Protein AF-A0A9E5I3H7-F1 (afdb_monomer_lite)

Structure (mmCIF, N/CA/C/O backbone):
data_AF-A0A9E5I3H7-F1
#
_entry.id   AF-A0A9E5I3H7-F1
#
loop_
_atom_site.group_PDB
_atom_site.id
_atom_site.type_symbol
_atom_site.label_atom_id
_atom_site.label_alt_id
_atom_site.label_comp_id
_atom_site.label_asym_id
_atom_site.label_entity_id
_atom_site.label_seq_id
_atom_site.pdbx_PDB_ins_code
_atom_site.Cartn_x
_atom_site.Cartn_y
_atom_site.Cartn_z
_atom_site.occupancy
_atom_site.B_iso_or_equiv
_atom_site.auth_seq_id
_atom_site.auth_comp_id
_atom_site.auth_asym_id
_atom_site.auth_atom_id
_atom_site.pdbx_PDB_model_num
ATOM 1 N N . GLU A 1 1 ? 10.758 6.948 -2.438 1.00 66.19 1 GLU A N 1
ATOM 2 C CA . GLU A 1 1 ? 12.221 7.074 -2.228 1.00 66.19 1 GLU A CA 1
ATOM 3 C C . GLU A 1 1 ? 12.588 8.215 -1.296 1.00 66.19 1 GLU A C 1
ATOM 5 O O . GLU A 1 1 ? 13.115 7.932 -0.233 1.00 66.19 1 GLU A O 1
ATOM 10 N N . LEU A 1 2 ? 12.212 9.466 -1.592 1.00 75.56 2 LEU A N 1
ATOM 11 C CA . LEU A 1 2 ? 12.472 10.619 -0.705 1.00 75.56 2 LEU A CA 1
ATOM 12 C C . LEU A 1 2 ? 12.018 10.403 0.752 1.00 75.56 2 LEU A C 1
ATOM 14 O O . LEU A 1 2 ? 12.778 10.653 1.680 1.00 75.56 2 LEU A O 1
ATOM 18 N N . GLN A 1 3 ? 10.821 9.849 0.969 1.00 82.44 3 GLN A N 1
ATOM 19 C CA . GLN A 1 3 ? 10.350 9.508 2.321 1.00 82.44 3 GLN A CA 1
ATOM 20 C C . GLN A 1 3 ? 11.071 8.291 2.931 1.00 82.44 3 GLN A C 1
ATOM 22 O O . GLN A 1 3 ? 11.229 8.200 4.151 1.00 82.44 3 GLN A O 1
ATOM 27 N N . ALA A 1 4 ? 11.533 7.365 2.090 1.00 88.69 4 ALA A N 1
ATOM 28 C CA . ALA A 1 4 ? 12.228 6.145 2.492 1.00 88.69 4 ALA A CA 1
ATOM 29 C C . ALA A 1 4 ? 13.740 6.360 2.722 1.00 88.69 4 ALA A C 1
ATOM 31 O O . ALA A 1 4 ? 14.371 5.531 3.365 1.00 88.69 4 ALA A O 1
ATOM 32 N N . GLY A 1 5 ? 14.302 7.485 2.265 1.00 90.50 5 GLY A N 1
ATOM 33 C CA . GLY A 1 5 ? 15.722 7.824 2.395 1.00 90.50 5 GLY A CA 1
ATOM 34 C C . GLY A 1 5 ? 16.645 7.127 1.391 1.00 90.50 5 GLY A C 1
ATOM 35 O O . GLY A 1 5 ? 17.856 7.236 1.528 1.00 90.50 5 GLY A O 1
ATOM 36 N N . GLY A 1 6 ? 16.098 6.429 0.392 1.00 92.69 6 GLY A N 1
ATOM 37 C CA . GLY A 1 6 ? 16.879 5.667 -0.581 1.00 92.69 6 GLY A CA 1
ATOM 38 C C . GLY A 1 6 ? 16.018 4.993 -1.648 1.00 92.69 6 GLY A C 1
ATOM 39 O O . GLY A 1 6 ? 14.787 5.147 -1.658 1.00 92.69 6 GLY A O 1
ATOM 40 N N . ALA A 1 7 ? 16.684 4.256 -2.540 1.00 93.19 7 ALA A N 1
ATOM 41 C CA . ALA A 1 7 ? 16.055 3.530 -3.638 1.00 93.19 7 ALA A CA 1
ATOM 42 C C . ALA A 1 7 ? 15.197 2.370 -3.115 1.00 93.19 7 ALA A C 1
ATOM 44 O O . ALA A 1 7 ? 15.665 1.569 -2.306 1.00 93.19 7 ALA A O 1
ATOM 45 N N . VAL A 1 8 ? 13.948 2.266 -3.572 1.00 94.06 8 VAL A N 1
ATOM 46 C CA . VAL A 1 8 ? 13.019 1.201 -3.126 1.00 94.06 8 VAL A CA 1
ATOM 47 C C . VAL A 1 8 ? 12.686 0.198 -4.224 1.00 94.06 8 VAL A C 1
ATOM 49 O O . VAL A 1 8 ? 12.181 -0.883 -3.926 1.00 94.06 8 VAL A O 1
ATOM 52 N N . PHE A 1 9 ? 12.954 0.546 -5.482 1.00 93.00 9 PHE A N 1
ATOM 53 C CA . PHE A 1 9 ? 12.720 -0.331 -6.621 1.00 93.00 9 PHE A CA 1
ATOM 54 C C . PHE A 1 9 ? 13.936 -1.220 -6.885 1.00 93.00 9 PHE A C 1
ATOM 56 O O . PHE A 1 9 ? 15.071 -0.746 -6.902 1.00 93.00 9 PHE A O 1
ATOM 63 N N . ASP A 1 10 ? 13.679 -2.505 -7.127 1.00 95.06 10 ASP A N 1
ATOM 64 C CA . ASP A 1 10 ? 14.695 -3.479 -7.518 1.00 95.06 10 ASP A CA 1
ATOM 65 C C . ASP A 1 10 ? 14.247 -4.206 -8.784 1.00 95.06 10 ASP A C 1
ATOM 67 O O . ASP A 1 10 ? 13.167 -4.801 -8.820 1.00 95.06 10 ASP A O 1
ATOM 71 N N . ASN A 1 11 ? 15.070 -4.151 -9.828 1.00 95.31 11 ASN A N 1
ATOM 72 C CA . ASN A 1 11 ? 14.865 -4.928 -11.046 1.00 95.31 11 ASN A CA 1
ATOM 73 C C . ASN A 1 11 ? 16.061 -5.824 -11.389 1.00 95.31 11 ASN A C 1
ATOM 75 O O . ASN A 1 11 ? 16.129 -6.342 -12.504 1.00 95.31 11 ASN A O 1
ATOM 79 N N . THR A 1 12 ? 16.986 -6.039 -10.449 1.00 95.19 12 THR A N 1
ATOM 80 C CA . THR A 1 12 ? 18.221 -6.802 -10.689 1.00 95.19 12 THR A CA 1
ATOM 81 C C . THR A 1 12 ? 17.950 -8.241 -11.128 1.00 95.19 12 THR A C 1
ATOM 83 O O . THR A 1 12 ? 18.667 -8.760 -11.977 1.00 95.19 12 THR A O 1
ATOM 86 N N . ALA A 1 13 ? 16.878 -8.851 -10.617 1.00 94.44 13 ALA A N 1
ATOM 87 C CA . ALA A 1 13 ? 16.441 -10.204 -10.966 1.00 94.44 13 ALA A CA 1
ATOM 88 C C . ALA A 1 13 ? 15.274 -10.240 -11.975 1.00 94.44 13 ALA A C 1
ATOM 90 O O . ALA A 1 13 ? 14.666 -11.289 -12.177 1.00 94.44 13 ALA A O 1
ATOM 91 N N . THR A 1 14 ? 14.896 -9.104 -12.574 1.00 94.94 14 THR A N 1
ATOM 92 C CA . THR A 1 14 ? 13.750 -9.067 -13.495 1.00 94.94 14 THR A CA 1
ATOM 93 C C . THR A 1 14 ? 14.137 -9.574 -14.880 1.00 94.94 14 THR A C 1
ATOM 95 O O . THR A 1 14 ? 14.890 -8.917 -15.599 1.00 94.94 14 THR A O 1
ATOM 98 N N . ASP A 1 15 ? 13.546 -10.699 -15.283 1.00 93.75 15 ASP A N 1
ATOM 99 C CA . ASP A 1 15 ? 13.543 -11.149 -16.673 1.00 93.75 15 ASP A CA 1
ATOM 100 C C . ASP A 1 15 ? 12.400 -10.468 -17.439 1.00 93.75 15 ASP A C 1
ATOM 102 O O . ASP A 1 15 ? 11.233 -10.864 -17.372 1.00 93.75 15 ASP A O 1
ATOM 106 N N . TYR A 1 16 ? 12.740 -9.389 -18.141 1.00 93.44 16 TYR A N 1
ATOM 107 C CA . TYR A 1 16 ? 11.781 -8.625 -18.936 1.00 93.44 16 TYR A CA 1
ATOM 108 C C . TYR A 1 16 ? 11.259 -9.401 -20.146 1.00 93.44 16 TYR A C 1
ATOM 110 O O . TYR A 1 16 ? 10.109 -9.197 -20.523 1.00 93.44 16 TYR A O 1
ATOM 118 N N . SER A 1 17 ? 12.065 -10.296 -20.722 1.00 91.38 17 SER A N 1
ATOM 119 C CA . SER A 1 17 ? 11.661 -11.110 -21.870 1.00 91.38 17 SER A CA 1
ATOM 120 C C . SER A 1 17 ? 10.617 -12.139 -21.450 1.00 91.38 17 SER A C 1
ATOM 122 O O . SER A 1 17 ? 9.582 -12.256 -22.100 1.00 91.38 17 SER A O 1
ATOM 124 N N . ALA A 1 18 ? 10.838 -12.822 -20.322 1.00 94.25 18 ALA A N 1
ATOM 125 C CA . ALA A 1 18 ? 9.871 -13.771 -19.776 1.00 94.25 18 ALA A CA 1
ATOM 126 C C . ALA A 1 18 ? 8.549 -13.093 -19.381 1.00 94.25 18 ALA A C 1
ATOM 128 O O . ALA A 1 18 ? 7.483 -13.650 -19.623 1.00 94.25 18 ALA A O 1
ATOM 129 N N . ARG A 1 19 ? 8.595 -11.871 -18.828 1.00 91.81 19 ARG A N 1
ATOM 130 C CA . ARG A 1 19 ? 7.386 -11.129 -18.421 1.00 91.81 19 ARG A CA 1
ATOM 131 C C . ARG A 1 19 ? 6.425 -10.821 -19.561 1.00 91.81 19 ARG A C 1
ATOM 133 O O . ARG A 1 19 ? 5.230 -10.736 -19.316 1.00 91.81 19 ARG A O 1
ATOM 140 N N . VAL A 1 20 ? 6.943 -10.605 -20.766 1.00 90.50 20 VAL A N 1
ATOM 141 C CA . VAL A 1 20 ? 6.121 -10.235 -21.927 1.00 90.50 20 VAL A CA 1
ATOM 142 C C . VAL A 1 20 ? 5.880 -11.408 -22.871 1.00 90.50 20 VAL A C 1
ATOM 144 O O . VAL A 1 20 ? 5.190 -11.231 -23.867 1.00 90.50 20 VAL A O 1
ATOM 147 N N . ALA A 1 21 ? 6.441 -12.591 -22.594 1.00 89.25 21 ALA A N 1
ATOM 148 C CA . ALA A 1 21 ? 6.426 -13.726 -23.516 1.00 89.25 21 ALA A CA 1
ATOM 149 C C . ALA A 1 21 ? 5.002 -14.204 -23.843 1.00 89.25 21 ALA A C 1
ATOM 151 O O . ALA A 1 21 ? 4.672 -14.396 -25.011 1.00 89.25 21 ALA A O 1
ATOM 152 N N . GLU A 1 22 ? 4.141 -14.339 -22.831 1.00 88.50 22 GLU A N 1
ATOM 153 C CA . GLU A 1 22 ? 2.758 -14.814 -23.011 1.00 88.50 22 GLU A CA 1
ATOM 154 C C . GLU A 1 22 ? 1.863 -13.787 -23.725 1.00 88.50 22 GLU A C 1
ATOM 156 O O . GLU A 1 22 ? 0.906 -14.151 -24.405 1.00 88.50 22 GLU A O 1
ATOM 161 N N . GLU A 1 23 ? 2.206 -12.500 -23.637 1.00 87.31 23 GLU A N 1
ATOM 162 C CA . GLU A 1 23 ? 1.437 -11.388 -24.210 1.00 87.31 23 GLU A CA 1
ATOM 163 C C . GLU A 1 23 ? 2.107 -10.780 -25.451 1.00 87.31 23 GLU A C 1
ATOM 165 O O . GLU A 1 23 ? 1.655 -9.763 -25.984 1.00 87.31 23 GLU A O 1
ATOM 170 N N . GLN A 1 24 ? 3.199 -11.379 -25.933 1.00 82.31 24 GLN A N 1
ATOM 171 C CA . GLN A 1 24 ? 4.087 -10.764 -26.921 1.00 82.31 24 GLN A CA 1
ATOM 172 C C . GLN A 1 24 ? 3.350 -10.39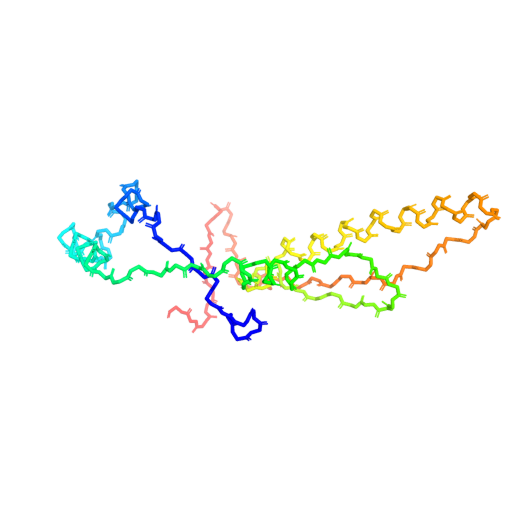6 -28.212 1.00 82.31 24 GLN A C 1
ATOM 174 O O . GLN A 1 24 ? 3.640 -9.371 -28.829 1.00 82.31 24 GLN A O 1
ATOM 179 N N . PHE A 1 25 ? 2.359 -11.203 -28.595 1.00 81.62 25 PHE A N 1
ATOM 180 C CA . PHE A 1 25 ? 1.511 -10.941 -29.751 1.00 81.62 25 PHE A CA 1
ATOM 181 C C . PHE A 1 25 ? 0.678 -9.660 -29.585 1.00 81.62 25 PHE A C 1
ATOM 183 O O . PHE A 1 25 ? 0.678 -8.825 -30.490 1.00 81.62 25 PHE A O 1
ATOM 190 N N . ALA A 1 26 ? 0.049 -9.455 -28.421 1.00 84.62 26 ALA A N 1
ATOM 191 C CA . ALA A 1 26 ? -0.748 -8.259 -28.132 1.00 84.62 26 ALA A CA 1
ATOM 192 C C . ALA A 1 26 ? 0.112 -6.983 -28.138 1.00 84.62 26 ALA A C 1
ATOM 194 O O . ALA A 1 26 ? -0.294 -5.945 -28.661 1.00 84.62 26 ALA A O 1
ATOM 195 N N . TRP A 1 27 ? 1.338 -7.071 -27.621 1.00 82.31 27 TRP A N 1
ATOM 196 C CA . TRP A 1 27 ? 2.277 -5.951 -27.624 1.00 82.31 27 TRP A CA 1
ATOM 197 C C . TRP A 1 27 ? 2.875 -5.684 -29.009 1.00 82.31 27 TRP A C 1
ATOM 199 O O . TRP A 1 27 ? 3.102 -4.528 -29.366 1.00 82.31 27 TRP A O 1
ATOM 209 N N . SER A 1 28 ? 3.085 -6.723 -29.822 1.00 84.38 28 SER A N 1
ATOM 210 C CA . SER A 1 28 ? 3.680 -6.579 -31.153 1.00 84.38 28 SER A CA 1
ATOM 211 C C . SER A 1 28 ? 2.840 -5.698 -32.083 1.00 84.38 28 SER A C 1
ATOM 213 O O . SER A 1 28 ? 3.404 -4.877 -32.799 1.00 84.38 28 SER A O 1
ATOM 215 N N . SER A 1 29 ? 1.504 -5.761 -32.036 1.00 83.69 29 SER A N 1
ATOM 216 C CA . SER A 1 29 ? 0.657 -4.885 -32.860 1.00 83.69 29 SER A CA 1
ATOM 217 C C . SER A 1 29 ? 0.772 -3.408 -32.478 1.00 83.69 29 SER A C 1
ATOM 219 O O . SER A 1 29 ? 0.708 -2.547 -33.351 1.00 83.69 29 SER A O 1
ATOM 221 N N . ALA A 1 30 ? 0.974 -3.105 -31.192 1.00 85.25 30 ALA A N 1
ATOM 222 C CA . ALA A 1 30 ? 1.118 -1.732 -30.705 1.00 85.25 30 ALA A CA 1
ATOM 223 C C . ALA A 1 30 ? 2.529 -1.156 -30.935 1.00 85.25 30 ALA A C 1
ATOM 225 O O . ALA A 1 30 ? 2.699 0.059 -31.004 1.00 85.25 30 ALA A O 1
ATOM 226 N N . LEU A 1 31 ? 3.543 -2.019 -31.056 1.00 88.00 31 LEU A N 1
ATOM 227 C CA . LEU A 1 31 ? 4.960 -1.643 -31.065 1.00 88.00 31 LEU A CA 1
ATOM 228 C C . LEU A 1 31 ? 5.630 -1.792 -32.439 1.00 88.00 31 LEU A C 1
ATOM 230 O O . LEU A 1 31 ? 6.849 -1.893 -32.513 1.00 88.00 31 LEU A O 1
ATOM 234 N N . SER A 1 32 ? 4.865 -1.761 -33.535 1.00 89.94 32 SER A N 1
ATOM 235 C CA . SER A 1 32 ? 5.376 -1.934 -34.912 1.00 89.94 32 SER A CA 1
ATOM 236 C C . SER A 1 32 ? 5.936 -3.335 -35.218 1.00 89.94 32 SER A C 1
ATOM 238 O O . SER A 1 32 ? 6.911 -3.491 -35.951 1.00 89.94 32 SER A O 1
ATOM 240 N N . GLY A 1 33 ? 5.295 -4.372 -34.687 1.00 88.00 33 GLY A N 1
ATOM 241 C CA . GLY A 1 33 ? 5.623 -5.777 -34.912 1.00 88.00 33 GLY A CA 1
ATOM 242 C C . GLY A 1 33 ? 6.623 -6.352 -33.907 1.00 88.00 33 GLY A C 1
ATOM 243 O O . GLY A 1 33 ? 7.108 -5.682 -32.996 1.00 88.00 33 GLY A O 1
ATOM 244 N N . VAL A 1 34 ? 6.944 -7.637 -34.088 1.00 89.00 34 VAL A N 1
ATOM 245 C CA . VAL A 1 34 ? 7.856 -8.397 -33.209 1.00 89.00 34 VAL A CA 1
ATOM 246 C C . VAL A 1 34 ? 9.241 -7.743 -33.117 1.00 89.00 34 VAL A C 1
ATOM 248 O O . VAL A 1 34 ? 9.856 -7.756 -32.050 1.00 89.00 34 VAL A O 1
ATOM 251 N N . SER A 1 35 ? 9.711 -7.121 -34.202 1.00 89.81 35 SER A N 1
ATOM 252 C CA . SER A 1 35 ? 10.989 -6.402 -34.249 1.00 89.81 35 SER A CA 1
ATOM 253 C C . SER A 1 35 ? 11.037 -5.216 -33.283 1.00 89.81 35 SER A C 1
ATOM 255 O O . SER A 1 35 ? 12.053 -5.016 -32.620 1.00 89.81 35 SER A O 1
ATOM 257 N N . GLY A 1 36 ? 9.948 -4.453 -33.148 1.00 90.38 36 GLY A N 1
ATOM 258 C CA . GLY A 1 36 ? 9.883 -3.331 -32.212 1.00 90.38 36 GLY A CA 1
ATOM 259 C C . GLY A 1 36 ? 9.871 -3.788 -30.754 1.00 90.38 36 GLY A C 1
ATOM 260 O O . GLY A 1 36 ? 10.608 -3.243 -29.931 1.00 90.38 36 GLY A O 1
ATOM 261 N N . THR A 1 37 ? 9.135 -4.859 -30.437 1.00 90.81 37 THR A N 1
ATOM 262 C CA . THR A 1 37 ? 9.178 -5.485 -29.104 1.00 90.81 37 THR A CA 1
ATOM 263 C C . THR A 1 37 ? 10.584 -5.991 -28.764 1.00 90.81 37 THR A C 1
ATOM 265 O O . THR A 1 37 ? 11.089 -5.721 -27.675 1.00 90.81 37 THR A O 1
ATOM 268 N N . GLN A 1 38 ? 11.256 -6.673 -29.697 1.00 90.81 38 GLN A N 1
ATOM 269 C CA . GLN A 1 38 ? 12.635 -7.139 -29.512 1.00 90.81 38 GLN A CA 1
ATOM 270 C C . GLN A 1 38 ? 13.633 -5.980 -29.366 1.00 90.81 38 GLN A C 1
ATOM 272 O O . GLN A 1 38 ? 14.549 -6.063 -28.549 1.00 90.81 38 GLN A O 1
ATOM 277 N N . GLY A 1 39 ? 13.442 -4.885 -30.107 1.00 93.12 39 GLY A N 1
ATOM 278 C CA . GLY A 1 39 ? 14.253 -3.673 -29.986 1.00 93.12 39 GLY A CA 1
ATOM 279 C C . GLY A 1 39 ? 14.150 -3.022 -28.604 1.00 93.12 39 GLY A C 1
ATOM 280 O O . GLY A 1 39 ? 15.160 -2.643 -28.021 1.00 93.12 39 GLY A O 1
ATOM 281 N N . LEU A 1 40 ? 12.953 -2.948 -28.020 1.00 93.75 40 LEU A N 1
ATOM 282 C CA . LEU A 1 40 ? 12.796 -2.440 -26.653 1.00 93.75 40 LEU A CA 1
ATOM 283 C C . LEU A 1 40 ? 13.390 -3.394 -25.609 1.00 93.75 40 LEU A C 1
ATOM 285 O O . LEU A 1 40 ? 14.027 -2.940 -24.658 1.00 93.75 40 LEU A O 1
ATOM 289 N N . LEU A 1 41 ? 13.244 -4.710 -25.796 1.00 93.75 41 LEU A N 1
ATOM 290 C CA . LEU A 1 41 ? 13.875 -5.703 -24.922 1.00 93.75 41 LEU A CA 1
ATOM 291 C C . LEU A 1 41 ? 15.408 -5.619 -24.964 1.00 93.75 41 LEU A C 1
ATOM 293 O O . LEU A 1 41 ? 16.046 -5.768 -23.922 1.00 93.75 41 LEU A O 1
ATOM 297 N N . SER A 1 42 ? 16.011 -5.321 -26.120 1.00 94.62 42 SER A N 1
ATOM 298 C CA . SER A 1 42 ? 17.466 -5.144 -26.223 1.00 94.62 42 SER A CA 1
ATOM 299 C C . SER A 1 42 ? 17.944 -3.876 -25.508 1.00 94.62 42 SER A C 1
ATOM 301 O O . SER A 1 42 ? 18.938 -3.922 -24.781 1.00 94.62 42 SER A O 1
ATOM 303 N N . VAL A 1 43 ? 17.191 -2.774 -25.604 1.00 95.56 43 VAL A N 1
ATOM 304 C CA . VAL A 1 43 ? 17.449 -1.559 -24.815 1.00 95.56 43 VAL A CA 1
ATOM 305 C C . VAL A 1 43 ? 17.351 -1.860 -23.320 1.00 95.56 43 VAL A C 1
ATOM 307 O O . VAL A 1 43 ? 18.237 -1.477 -22.556 1.00 95.56 43 VAL A O 1
ATOM 310 N N . LEU A 1 44 ? 16.325 -2.597 -22.884 1.00 93.94 44 LEU A N 1
ATOM 311 C CA . LEU A 1 44 ? 16.177 -3.005 -21.486 1.00 93.94 44 LEU A CA 1
ATOM 312 C C . LEU A 1 44 ? 17.302 -3.936 -21.027 1.00 93.94 44 LEU A C 1
ATOM 314 O O . LEU A 1 44 ? 17.680 -3.870 -19.862 1.00 93.94 44 LEU A O 1
ATOM 318 N N . ALA A 1 45 ? 17.836 -4.795 -21.896 1.00 93.12 45 ALA A N 1
ATOM 319 C CA . ALA A 1 45 ? 18.970 -5.662 -21.580 1.00 93.12 45 ALA A CA 1
ATOM 320 C C . ALA A 1 45 ? 20.276 -4.871 -21.386 1.00 93.12 45 ALA A C 1
ATOM 322 O O . ALA A 1 45 ? 21.070 -5.221 -20.517 1.00 93.12 45 ALA A O 1
ATOM 323 N N . ALA A 1 46 ? 20.473 -3.794 -22.152 1.00 95.12 46 ALA A N 1
ATOM 324 C CA . ALA A 1 46 ? 21.639 -2.915 -22.047 1.00 95.12 46 ALA A CA 1
ATOM 325 C C . ALA A 1 46 ? 21.508 -1.830 -20.958 1.00 95.12 46 ALA A C 1
ATOM 327 O O . ALA A 1 46 ? 22.504 -1.233 -20.550 1.00 95.12 46 ALA A O 1
ATOM 328 N N . SER A 1 47 ? 20.288 -1.548 -20.498 1.00 95.06 47 SER A N 1
ATOM 329 C CA . SER A 1 47 ? 20.021 -0.494 -19.517 1.00 95.06 47 SER A CA 1
ATOM 330 C C . SER A 1 47 ? 20.546 -0.862 -18.121 1.00 95.06 47 SER A C 1
ATOM 332 O O . SER A 1 47 ? 20.357 -2.002 -17.682 1.00 95.06 47 SER A O 1
ATOM 334 N N . PRO A 1 48 ? 21.131 0.093 -17.369 1.00 94.62 48 PRO A N 1
ATOM 335 C CA . PRO A 1 48 ? 21.523 -0.133 -15.982 1.00 94.62 48 PRO A CA 1
ATOM 336 C C . PRO A 1 48 ? 20.357 -0.647 -15.131 1.00 94.62 48 PRO A C 1
ATOM 338 O O . PRO A 1 48 ? 19.239 -0.129 -15.191 1.00 94.62 48 PRO A O 1
ATOM 341 N N . ARG A 1 49 ? 20.624 -1.671 -14.316 1.00 94.69 49 ARG A N 1
ATOM 342 C CA . ARG A 1 49 ? 19.650 -2.204 -13.358 1.00 94.69 49 ARG A CA 1
ATOM 343 C C . ARG A 1 49 ? 19.621 -1.346 -12.094 1.00 94.69 49 ARG A C 1
ATOM 345 O O . ARG A 1 49 ? 20.663 -0.928 -11.595 1.00 94.69 49 ARG A O 1
ATOM 352 N N . ALA A 1 50 ? 18.423 -1.118 -11.570 1.00 94.31 50 ALA A N 1
ATOM 353 C CA . ALA A 1 50 ? 18.186 -0.515 -10.271 1.00 94.31 50 ALA A CA 1
ATOM 354 C C . ALA A 1 50 ? 18.219 -1.602 -9.192 1.00 94.31 50 ALA A C 1
ATOM 356 O O . ALA A 1 50 ? 17.546 -2.629 -9.310 1.00 94.31 50 ALA A O 1
ATOM 357 N N . LYS A 1 51 ? 18.996 -1.357 -8.138 1.00 95.38 51 LYS A N 1
ATOM 358 C CA . LYS A 1 51 ? 19.061 -2.198 -6.943 1.00 95.38 51 LYS A CA 1
ATOM 359 C C . LYS A 1 51 ? 18.462 -1.430 -5.776 1.00 95.38 51 LYS A C 1
ATOM 361 O O . LYS A 1 51 ? 18.848 -0.283 -5.546 1.00 95.38 51 LYS A O 1
ATOM 366 N N . ALA A 1 52 ? 17.559 -2.062 -5.036 1.00 95.94 52 ALA A N 1
ATOM 367 C CA . ALA A 1 52 ? 16.953 -1.412 -3.885 1.00 95.94 52 ALA A CA 1
ATOM 368 C C . ALA A 1 52 ? 17.914 -1.375 -2.689 1.00 95.94 52 ALA A C 1
ATOM 370 O O . ALA A 1 52 ? 18.716 -2.289 -2.478 1.00 95.94 52 ALA A O 1
ATOM 371 N N . ASP A 1 53 ? 17.782 -0.335 -1.868 1.00 96.06 53 ASP A N 1
ATOM 372 C CA . ASP A 1 53 ? 18.373 -0.284 -0.535 1.00 96.06 53 ASP A CA 1
ATOM 373 C C . ASP A 1 53 ? 17.458 -1.048 0.446 1.00 96.06 53 ASP A C 1
ATOM 375 O O . ASP A 1 53 ? 16.303 -0.650 0.649 1.00 96.06 53 ASP A O 1
ATOM 379 N N . PRO A 1 54 ? 17.941 -2.130 1.090 1.00 95.06 54 PRO A N 1
ATOM 380 C CA . PRO A 1 54 ? 17.158 -2.884 2.065 1.00 95.06 54 PRO A CA 1
ATOM 381 C C . PRO A 1 54 ? 16.577 -2.024 3.197 1.00 95.06 54 PRO A C 1
ATOM 383 O O . PRO A 1 54 ? 15.454 -2.281 3.639 1.00 95.06 54 PRO A O 1
ATOM 386 N N . ALA A 1 55 ? 17.299 -0.994 3.653 1.00 95.81 55 ALA A N 1
ATOM 387 C CA . ALA A 1 55 ? 16.831 -0.099 4.708 1.00 95.81 55 ALA A CA 1
ATOM 388 C C . ALA A 1 55 ? 15.680 0.791 4.214 1.00 95.81 55 ALA A C 1
ATOM 390 O O . ALA A 1 55 ? 14.656 0.919 4.894 1.00 95.81 55 ALA A O 1
ATOM 391 N N . ALA A 1 56 ? 15.797 1.337 3.001 1.00 95.81 56 ALA A N 1
ATOM 392 C CA . ALA A 1 56 ? 14.731 2.110 2.370 1.00 95.81 56 ALA A CA 1
ATOM 393 C C . ALA A 1 56 ? 13.481 1.251 2.115 1.00 95.81 56 ALA A C 1
ATOM 395 O O . ALA A 1 56 ? 12.362 1.689 2.391 1.00 95.81 56 ALA A O 1
ATOM 396 N N . VAL A 1 57 ? 13.645 0.002 1.665 1.00 94.88 57 VAL A N 1
ATOM 397 C CA . VAL A 1 57 ? 12.530 -0.946 1.483 1.00 94.88 57 VAL A CA 1
ATOM 398 C C . VAL A 1 57 ? 11.840 -1.250 2.811 1.00 94.88 57 VAL A C 1
ATOM 400 O O . VAL A 1 57 ? 10.610 -1.221 2.884 1.00 94.88 57 VAL A O 1
ATOM 403 N N . ALA A 1 58 ? 12.602 -1.511 3.876 1.00 94.69 58 ALA A N 1
ATOM 404 C CA . ALA A 1 58 ? 12.042 -1.742 5.205 1.00 94.69 58 ALA A CA 1
ATOM 405 C C . ALA A 1 58 ? 11.252 -0.521 5.704 1.00 94.69 58 ALA A C 1
ATOM 407 O O . ALA A 1 58 ? 10.122 -0.665 6.179 1.00 94.69 58 ALA A O 1
ATOM 408 N N . LYS A 1 59 ? 11.793 0.690 5.519 1.00 94.56 59 LYS A N 1
ATOM 409 C CA . LYS A 1 59 ? 11.100 1.934 5.870 1.00 94.56 59 LYS A CA 1
ATOM 410 C C . LYS A 1 59 ? 9.837 2.145 5.038 1.00 94.56 59 LYS A C 1
ATOM 412 O O . LYS A 1 59 ? 8.811 2.529 5.589 1.00 94.56 59 LYS A O 1
ATOM 417 N N . MET A 1 60 ? 9.871 1.855 3.738 1.00 93.88 60 MET A N 1
ATOM 418 C CA . MET A 1 60 ? 8.691 1.962 2.878 1.00 93.88 60 MET A CA 1
ATOM 419 C C . MET A 1 60 ? 7.595 0.980 3.304 1.00 93.88 60 MET A C 1
ATOM 421 O O . MET A 1 60 ? 6.430 1.358 3.397 1.00 93.88 60 MET A O 1
ATOM 425 N N . LYS A 1 61 ? 7.954 -0.261 3.653 1.00 91.00 61 LYS A N 1
ATOM 426 C CA . LYS A 1 61 ? 6.996 -1.223 4.217 1.00 91.00 61 LYS A CA 1
ATOM 427 C C . LYS A 1 61 ? 6.366 -0.701 5.507 1.00 91.00 61 LYS A C 1
ATOM 429 O O . LYS A 1 61 ? 5.156 -0.815 5.667 1.00 91.00 61 LYS A O 1
ATOM 434 N N . ALA A 1 62 ? 7.156 -0.095 6.393 1.00 90.81 62 ALA A N 1
ATOM 435 C CA . ALA A 1 62 ? 6.640 0.505 7.621 1.00 90.81 62 ALA A CA 1
ATOM 436 C C . ALA A 1 62 ? 5.683 1.678 7.336 1.00 90.81 62 ALA A C 1
ATOM 438 O O . ALA A 1 62 ? 4.602 1.726 7.915 1.00 90.81 62 ALA A O 1
ATOM 439 N N . LEU A 1 63 ? 6.032 2.572 6.404 1.00 89.69 63 LEU A N 1
ATOM 440 C CA . LEU A 1 63 ? 5.194 3.711 6.000 1.00 89.69 63 LEU A CA 1
ATOM 441 C C . LEU A 1 63 ? 3.868 3.284 5.351 1.00 89.69 63 LEU A C 1
ATOM 443 O O . LEU A 1 63 ? 2.851 3.934 5.560 1.00 89.69 63 LEU A O 1
ATOM 447 N N . ALA A 1 64 ? 3.874 2.204 4.567 1.00 85.31 64 ALA A N 1
ATOM 448 C CA . ALA A 1 64 ? 2.666 1.653 3.953 1.00 85.31 64 ALA A CA 1
ATOM 449 C C . ALA A 1 64 ? 1.843 0.784 4.924 1.00 85.31 64 ALA A C 1
ATOM 451 O O . ALA A 1 64 ? 0.682 0.470 4.656 1.00 85.31 64 ALA A O 1
ATOM 452 N N . SER A 1 65 ? 2.433 0.363 6.045 1.00 87.12 65 SER A N 1
ATOM 453 C CA . SER A 1 65 ? 1.742 -0.460 7.030 1.00 87.12 65 SER A CA 1
ATOM 454 C C . SER A 1 65 ? 0.781 0.370 7.878 1.00 87.12 65 SER A C 1
ATOM 456 O O . SER A 1 65 ? 1.054 1.506 8.255 1.00 87.12 65 SER A O 1
ATOM 458 N N . HIS A 1 66 ? -0.356 -0.228 8.222 1.00 86.94 66 HIS A N 1
ATOM 459 C CA . HIS A 1 66 ? -1.324 0.353 9.143 1.00 86.94 66 HIS A CA 1
ATOM 460 C C . HIS A 1 66 ? -1.913 -0.743 10.032 1.00 86.94 66 HIS A C 1
ATOM 462 O O . HIS A 1 66 ? -2.179 -1.865 9.578 1.00 86.94 66 HIS A O 1
ATOM 468 N N . SER A 1 67 ? -2.156 -0.400 11.298 1.00 89.94 67 SER A N 1
ATOM 469 C CA . SER A 1 67 ? -2.792 -1.298 12.269 1.00 89.94 67 SER A CA 1
ATOM 470 C C . SER A 1 67 ? -4.298 -1.441 12.035 1.00 89.94 67 SER A C 1
ATOM 472 O O . SER A 1 67 ? -4.887 -2.423 12.470 1.00 89.94 67 SER A O 1
ATOM 474 N N . GLY A 1 68 ? -4.928 -0.459 11.374 1.00 90.06 68 GLY A N 1
ATOM 475 C CA . GLY A 1 68 ? -6.388 -0.373 11.244 1.00 90.06 68 GLY A CA 1
ATOM 476 C C . GLY A 1 68 ? -7.114 -0.085 12.565 1.00 90.06 68 GLY A C 1
ATOM 477 O O . GLY A 1 68 ? -8.337 -0.141 12.616 1.00 90.06 68 GLY A O 1
ATOM 478 N N . LYS A 1 69 ? -6.385 0.240 13.639 1.00 92.56 69 LYS A N 1
ATOM 479 C CA . LYS A 1 69 ? -6.969 0.633 14.924 1.00 92.56 69 LYS A CA 1
ATOM 480 C C . LYS A 1 69 ? -7.330 2.114 14.875 1.00 92.56 69 LYS A C 1
ATOM 482 O O . LYS A 1 69 ? -6.446 2.960 14.788 1.00 92.56 69 LYS A O 1
ATOM 487 N N . VAL A 1 70 ? -8.624 2.414 14.929 1.00 91.88 70 VAL A N 1
ATOM 488 C CA . VAL A 1 70 ? -9.147 3.785 14.879 1.00 91.88 70 VAL A CA 1
ATOM 489 C C . VAL A 1 70 ? -9.677 4.175 16.257 1.00 91.88 70 VAL A C 1
ATOM 491 O O . VAL A 1 70 ? -10.676 3.635 16.735 1.00 91.88 70 VAL A O 1
ATOM 494 N N . GLU A 1 71 ? -8.992 5.106 16.918 1.00 92.00 71 GLU A N 1
ATOM 495 C CA . GLU A 1 71 ? -9.386 5.631 18.236 1.00 92.00 71 GLU A CA 1
ATOM 496 C C . GLU A 1 71 ? -9.966 7.047 18.167 1.00 92.00 71 GLU A C 1
ATOM 498 O O . GLU A 1 71 ? -10.768 7.409 19.022 1.00 92.00 71 GLU A O 1
ATOM 503 N N . ILE A 1 72 ? -9.648 7.800 17.113 1.00 92.12 72 ILE A N 1
ATOM 504 C CA . ILE A 1 72 ? -10.164 9.147 16.837 1.00 92.12 72 ILE A CA 1
ATOM 505 C C . ILE A 1 72 ? -11.178 9.043 15.687 1.00 92.12 72 ILE A C 1
ATOM 507 O O . ILE A 1 72 ? -10.915 8.285 14.749 1.00 92.12 72 ILE A O 1
ATOM 511 N N . PRO A 1 73 ? -12.316 9.767 15.716 1.00 94.88 73 PRO A N 1
ATOM 512 C CA . PRO A 1 73 ? -13.279 9.766 14.617 1.00 94.88 73 PRO A CA 1
ATOM 513 C C . PRO A 1 73 ? -12.607 10.005 13.259 1.00 94.88 73 PRO A C 1
ATOM 515 O O . PR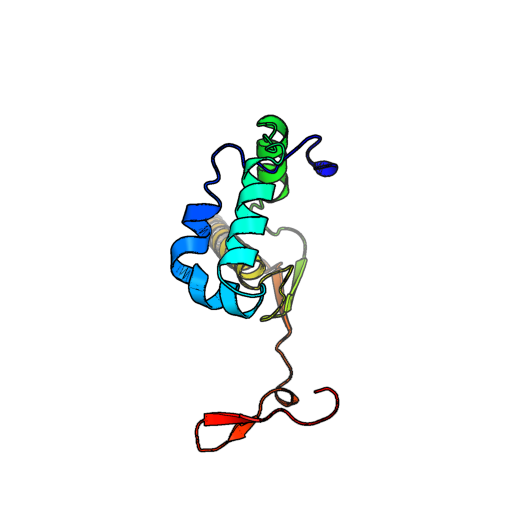O A 1 73 ? -11.980 11.038 13.041 1.00 94.88 73 PRO A O 1
ATOM 518 N N . THR A 1 74 ? -12.717 9.026 12.363 1.00 94.81 74 THR A N 1
ATOM 519 C CA . THR A 1 74 ? -12.029 8.991 11.069 1.00 94.81 74 THR A CA 1
ATOM 520 C C . THR A 1 74 ? -13.027 8.686 9.962 1.00 94.81 74 THR A C 1
ATOM 522 O O . THR A 1 74 ? -13.783 7.715 10.039 1.00 94.81 74 THR A O 1
ATOM 525 N N . ILE A 1 75 ? -12.991 9.498 8.908 1.00 94.50 75 ILE A N 1
ATOM 526 C CA . ILE A 1 75 ? -13.735 9.262 7.673 1.00 94.50 75 ILE A CA 1
ATOM 527 C C . ILE A 1 75 ? -12.748 8.752 6.625 1.00 94.50 75 ILE A C 1
ATOM 529 O O . ILE A 1 75 ? -11.731 9.391 6.363 1.00 94.50 75 ILE A O 1
ATOM 533 N N . LEU A 1 76 ? -13.056 7.603 6.036 1.00 92.88 76 LEU A N 1
ATOM 534 C CA . LEU A 1 76 ? -12.369 7.064 4.869 1.00 92.88 76 LEU A CA 1
ATOM 535 C C . LEU A 1 76 ? -13.223 7.346 3.636 1.00 92.88 76 LEU A C 1
ATOM 537 O O . LEU A 1 76 ? -14.439 7.155 3.674 1.00 92.88 76 LEU A O 1
ATOM 541 N N . PHE A 1 77 ? -12.595 7.801 2.557 1.00 92.56 77 PHE A N 1
ATOM 542 C CA . PHE A 1 77 ? -13.271 8.073 1.297 1.00 92.56 77 PHE A CA 1
ATOM 543 C C . PHE A 1 77 ? -12.416 7.593 0.130 1.00 92.56 77 PHE A C 1
ATOM 545 O O . PHE A 1 77 ? -11.271 8.018 -0.012 1.00 92.56 77 PHE A O 1
ATOM 552 N N . THR A 1 78 ? -12.990 6.742 -0.718 1.00 91.06 78 THR A N 1
ATOM 553 C CA . THR A 1 78 ? -12.390 6.353 -1.997 1.00 91.06 78 THR A CA 1
ATOM 554 C C . THR A 1 78 ? -13.462 6.036 -3.036 1.00 91.06 78 THR A C 1
ATOM 556 O O . THR A 1 78 ? -14.626 5.771 -2.711 1.00 91.06 78 THR A O 1
ATOM 559 N N . GLY A 1 79 ? -13.065 6.060 -4.306 1.00 89.19 79 GLY A N 1
ATOM 560 C CA . GLY A 1 79 ? -13.851 5.528 -5.406 1.00 89.19 79 GLY A CA 1
ATOM 561 C C . GLY A 1 79 ? -13.696 4.018 -5.544 1.00 89.19 79 GLY A C 1
ATOM 562 O O . GLY A 1 79 ? -12.603 3.470 -5.448 1.00 89.19 79 GLY A O 1
ATOM 563 N N . THR A 1 80 ? -14.793 3.335 -5.862 1.00 84.88 80 THR A N 1
ATOM 564 C CA . THR A 1 80 ? -14.748 1.902 -6.211 1.00 84.88 80 THR A CA 1
ATOM 565 C C . THR A 1 80 ? -13.887 1.613 -7.447 1.00 84.88 80 THR A C 1
ATOM 567 O O . THR A 1 80 ? -13.331 0.524 -7.553 1.00 84.88 80 THR A O 1
ATOM 570 N N . ALA A 1 81 ? -13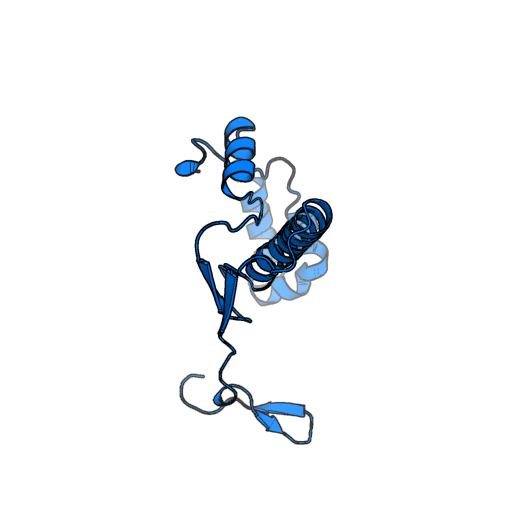.726 2.597 -8.338 1.00 85.00 81 ALA A N 1
ATOM 571 C CA . ALA A 1 81 ? -12.882 2.542 -9.533 1.00 85.00 81 ALA A CA 1
ATOM 572 C C . ALA A 1 81 ? -11.647 3.471 -9.450 1.00 85.00 81 ALA A C 1
ATOM 574 O O . ALA A 1 81 ? -11.161 3.933 -10.479 1.00 85.00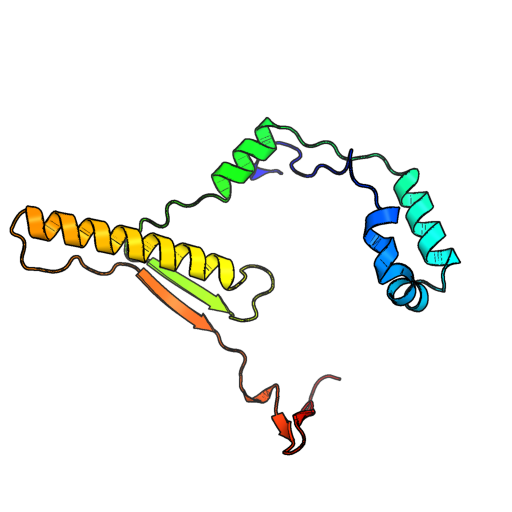 81 ALA A O 1
ATOM 575 N N . ASP A 1 82 ? -11.163 3.802 -8.246 1.00 85.44 82 ASP A N 1
ATOM 576 C CA . ASP A 1 82 ? -9.964 4.635 -8.078 1.00 85.44 82 ASP A CA 1
ATOM 577 C C . ASP A 1 82 ? -8.689 3.845 -8.460 1.00 85.44 82 ASP A C 1
ATOM 579 O O . ASP A 1 82 ? -8.424 2.802 -7.853 1.00 85.44 82 ASP A O 1
ATOM 583 N N . PRO A 1 83 ? -7.888 4.304 -9.444 1.00 82.62 83 PRO A N 1
ATOM 584 C CA . PRO A 1 83 ? -6.674 3.606 -9.870 1.00 82.62 83 PRO A CA 1
ATOM 585 C C . PRO A 1 83 ? -5.466 3.832 -8.944 1.00 82.62 83 PRO A C 1
ATOM 587 O O . PRO A 1 83 ? -4.469 3.124 -9.063 1.00 82.62 83 PRO A O 1
ATOM 590 N N . VAL A 1 84 ? -5.524 4.815 -8.042 1.00 84.31 84 VAL A N 1
ATOM 591 C CA . VAL A 1 84 ? -4.435 5.195 -7.129 1.00 84.31 84 VAL A CA 1
ATOM 592 C C . VAL A 1 84 ? -4.731 4.703 -5.715 1.00 84.31 84 VAL A C 1
ATOM 594 O O . VAL A 1 84 ? -3.928 3.981 -5.126 1.00 84.31 84 VAL A O 1
ATOM 597 N N . THR A 1 85 ? -5.895 5.054 -5.165 1.00 81.50 85 THR A N 1
ATOM 598 C CA . THR A 1 85 ? -6.336 4.624 -3.830 1.00 81.50 85 THR A CA 1
ATOM 599 C C . THR A 1 85 ? -7.346 3.488 -3.927 1.00 81.50 85 THR A C 1
ATOM 601 O O . THR A 1 85 ? -8.489 3.592 -3.492 1.00 81.50 85 THR A O 1
ATOM 604 N N . VAL A 1 86 ? -6.900 2.380 -4.523 1.00 83.25 86 VAL A N 1
ATOM 605 C CA . VAL A 1 86 ? -7.751 1.237 -4.882 1.00 83.25 86 VAL A CA 1
ATOM 606 C C . VAL A 1 86 ? -8.671 0.789 -3.743 1.00 83.25 86 VAL A C 1
ATOM 608 O O . VAL A 1 86 ? -8.273 0.733 -2.575 1.00 83.25 86 VAL A O 1
ATOM 611 N N . ALA A 1 87 ? -9.897 0.393 -4.098 1.00 87.88 87 ALA A N 1
ATOM 612 C CA . ALA A 1 87 ? -10.937 -0.003 -3.148 1.00 87.88 87 ALA A CA 1
ATOM 613 C C . ALA A 1 87 ? -10.475 -1.071 -2.139 1.00 87.88 87 ALA A C 1
ATOM 615 O O . ALA A 1 87 ? -10.814 -1.004 -0.957 1.00 87.88 87 ALA A O 1
ATOM 616 N N . GLY A 1 88 ? -9.632 -2.012 -2.575 1.00 88.50 88 GLY A N 1
ATOM 617 C CA . GLY A 1 88 ? -9.058 -3.038 -1.701 1.00 88.50 88 GLY A CA 1
ATOM 618 C C . GLY A 1 88 ? -8.250 -2.473 -0.525 1.00 88.50 88 GLY A C 1
ATOM 619 O O . GLY A 1 88 ? -8.272 -3.048 0.562 1.00 88.50 88 GLY A O 1
ATOM 620 N N . ASN A 1 89 ? -7.592 -1.321 -0.691 1.00 88.88 89 ASN A N 1
ATOM 621 C CA . ASN A 1 89 ? -6.851 -0.686 0.396 1.00 88.88 89 ASN A CA 1
ATOM 622 C C . ASN A 1 89 ? -7.801 -0.135 1.469 1.00 88.88 89 ASN A C 1
ATOM 624 O O . ASN A 1 89 ? -7.615 -0.415 2.651 1.00 88.88 89 ASN A O 1
ATOM 628 N N . GLN A 1 90 ? -8.858 0.585 1.068 1.00 91.75 90 GLN A N 1
ATOM 629 C CA . GLN A 1 90 ? -9.876 1.049 2.016 1.00 91.75 90 GLN A CA 1
ATOM 630 C C . GLN A 1 90 ? -10.547 -0.139 2.715 1.00 91.75 90 GLN A C 1
ATOM 632 O O . GLN A 1 90 ? -10.679 -0.119 3.938 1.00 91.75 90 GLN A O 1
ATOM 637 N N . GLN A 1 91 ? -10.888 -1.199 1.975 1.00 93.12 91 GLN A N 1
ATOM 638 C CA . GLN A 1 91 ? -11.488 -2.404 2.550 1.00 93.12 91 GLN A CA 1
ATOM 639 C C . GLN A 1 91 ? -10.581 -3.061 3.604 1.00 93.12 91 GLN A C 1
ATOM 641 O O . GLN A 1 91 ? -11.042 -3.362 4.700 1.00 93.12 91 GLN A O 1
ATOM 646 N N . SER A 1 92 ? -9.273 -3.172 3.344 1.00 92.56 92 SER A N 1
ATOM 647 C CA . SER A 1 92 ? -8.291 -3.667 4.325 1.00 92.56 92 SER A CA 1
ATOM 648 C C . SER A 1 92 ? -8.290 -2.856 5.633 1.00 92.56 92 SER A C 1
ATOM 650 O O . SER A 1 92 ? -8.142 -3.415 6.724 1.00 92.56 92 SER A O 1
ATOM 652 N N . VAL A 1 93 ? -8.473 -1.532 5.566 1.00 93.38 93 VAL A N 1
ATOM 653 C CA . VAL A 1 93 ? -8.581 -0.681 6.765 1.00 93.38 93 VAL A CA 1
ATOM 654 C C . VAL A 1 93 ? -9.893 -0.939 7.517 1.00 93.38 93 VAL A C 1
ATOM 656 O O . VAL A 1 93 ? -9.873 -0.981 8.750 1.00 93.38 93 VAL A O 1
ATOM 659 N N . LEU A 1 94 ? -11.005 -1.139 6.801 1.00 93.88 94 LEU A N 1
ATOM 660 C CA . LEU A 1 94 ? -12.309 -1.473 7.389 1.00 93.88 94 LEU A CA 1
ATOM 661 C C . LEU A 1 94 ? -12.280 -2.822 8.109 1.00 93.88 94 LEU A C 1
ATOM 663 O O . LEU A 1 94 ? -12.717 -2.919 9.254 1.00 93.88 94 LEU A O 1
ATOM 667 N N . ASP A 1 95 ? -11.709 -3.845 7.478 1.00 95.44 95 ASP A N 1
ATOM 668 C CA . ASP A 1 95 ? -11.680 -5.205 8.022 1.00 95.44 95 ASP A CA 1
ATOM 669 C C . ASP A 1 95 ? -10.840 -5.279 9.304 1.00 95.44 95 ASP A C 1
ATOM 671 O O . ASP A 1 95 ? -11.263 -5.848 10.316 1.00 95.44 95 ASP A O 1
ATOM 675 N N . LYS A 1 96 ? -9.669 -4.629 9.307 1.00 95.50 96 LYS A N 1
ATOM 676 C CA . LYS A 1 96 ? -8.827 -4.527 10.510 1.00 95.50 96 LYS A CA 1
ATOM 677 C C . LYS A 1 96 ? -9.531 -3.769 11.634 1.00 95.50 96 LYS A C 1
ATOM 679 O O . LYS A 1 96 ? -9.420 -4.161 12.798 1.00 95.50 96 LYS A O 1
ATOM 684 N N . TYR A 1 97 ? -10.267 -2.706 11.307 1.00 96.19 97 TYR A N 1
ATOM 685 C CA . TYR A 1 97 ? -11.028 -1.969 12.309 1.00 96.19 97 TYR A CA 1
ATOM 686 C C . TYR A 1 97 ? -12.192 -2.789 12.868 1.00 96.19 97 TYR A C 1
ATOM 688 O O . TYR A 1 97 ? -12.414 -2.770 14.076 1.00 96.19 97 TYR A O 1
ATOM 696 N N . ALA A 1 98 ? -12.898 -3.554 12.033 1.00 95.12 98 ALA A N 1
ATOM 697 C CA . ALA A 1 98 ? -13.970 -4.440 12.474 1.00 95.12 98 ALA A CA 1
ATOM 698 C C . ALA A 1 98 ? -13.460 -5.491 13.475 1.00 95.12 98 ALA A C 1
ATOM 700 O O . ALA A 1 98 ? -14.085 -5.696 14.520 1.00 95.12 98 ALA A O 1
ATOM 701 N N . ALA A 1 99 ? -12.294 -6.094 13.208 1.00 96.19 99 ALA A N 1
ATOM 702 C CA . ALA A 1 99 ? -11.635 -7.008 14.142 1.00 96.19 99 ALA A CA 1
ATOM 703 C C . ALA A 1 99 ? -11.296 -6.314 15.474 1.00 96.19 99 ALA A C 1
ATOM 705 O O . ALA A 1 99 ? -11.683 -6.783 16.545 1.00 96.19 99 ALA A O 1
ATOM 706 N N . TYR A 1 100 ? -10.665 -5.141 15.415 1.00 95.44 100 TYR A N 1
ATOM 707 C CA . TYR A 1 100 ? -10.328 -4.349 16.599 1.00 95.44 100 TYR A CA 1
ATOM 708 C C . TYR A 1 100 ? -11.563 -3.898 17.404 1.00 95.44 100 TYR A C 1
ATOM 710 O O . TYR A 1 100 ? -11.564 -3.922 18.637 1.00 95.44 100 TYR A O 1
ATOM 718 N N . TYR A 1 101 ? -12.646 -3.512 16.730 1.00 95.38 101 TYR A N 1
ATOM 719 C CA . TYR A 1 101 ? -13.908 -3.142 17.365 1.00 95.38 101 TYR A CA 1
ATOM 720 C C . TYR A 1 101 ? -14.551 -4.344 18.074 1.00 95.38 101 TYR A C 1
ATOM 722 O O . TYR A 1 101 ? -15.060 -4.211 19.191 1.00 95.38 101 TYR A O 1
ATOM 730 N N . ALA A 1 102 ? -14.486 -5.534 17.467 1.00 94.75 102 ALA A N 1
ATOM 731 C CA . ALA A 1 102 ? -14.955 -6.772 18.082 1.00 94.75 102 ALA A CA 1
ATOM 732 C C . ALA A 1 102 ? -14.143 -7.139 19.337 1.00 94.75 102 ALA A C 1
ATOM 734 O O . ALA A 1 102 ? -14.735 -7.506 20.356 1.00 94.75 102 ALA A O 1
ATOM 735 N N . GLU A 1 103 ? -12.816 -6.977 19.304 1.00 94.94 103 GLU A N 1
ATOM 736 C CA . GLU A 1 103 ? -11.942 -7.144 20.473 1.00 94.94 103 GLU A CA 1
ATOM 737 C C . GLU A 1 103 ? -12.315 -6.173 21.601 1.00 94.94 103 GLU A C 1
ATOM 739 O O . GLU A 1 103 ? -12.506 -6.597 22.745 1.00 94.94 103 GLU A O 1
ATOM 744 N N . LYS A 1 104 ? -12.506 -4.884 21.281 1.00 93.31 104 LYS A N 1
ATOM 745 C CA . LYS A 1 104 ? -12.971 -3.873 22.245 1.00 93.31 104 LYS A CA 1
ATOM 746 C C . LYS A 1 104 ? -14.307 -4.255 22.866 1.00 93.31 104 LYS A C 1
ATOM 748 O O . LYS A 1 104 ? -14.476 -4.156 24.079 1.00 93.31 104 LYS A O 1
ATOM 753 N N . TRP A 1 105 ? -15.253 -4.725 22.057 1.00 94.19 105 TRP A N 1
ATOM 754 C CA . TRP A 1 105 ? -16.544 -5.166 22.568 1.00 94.19 105 TRP A CA 1
ATOM 755 C C . TRP A 1 105 ? -16.425 -6.401 23.470 1.00 94.19 105 TRP A C 1
ATOM 757 O O . TRP A 1 105 ? -17.099 -6.494 24.497 1.00 94.19 105 TRP A O 1
ATOM 767 N N . ALA A 1 106 ? -15.558 -7.354 23.126 1.00 94.94 106 ALA A N 1
ATOM 768 C CA . ALA A 1 106 ? -15.289 -8.510 23.973 1.00 94.94 106 ALA A CA 1
ATOM 769 C C . ALA A 1 106 ? -14.684 -8.104 25.328 1.00 94.94 106 ALA A C 1
ATOM 771 O O . ALA A 1 106 ? -15.100 -8.639 26.357 1.00 94.94 106 ALA A O 1
ATOM 772 N N . ALA A 1 107 ? -13.755 -7.144 25.340 1.00 94.00 107 ALA A N 1
ATOM 773 C CA . ALA A 1 107 ? -13.150 -6.610 26.559 1.00 94.00 107 ALA A CA 1
ATOM 774 C C . ALA A 1 107 ? -14.161 -5.844 27.432 1.00 94.00 107 ALA A C 1
ATOM 776 O O . ALA A 1 107 ? -14.251 -6.118 28.626 1.00 94.00 107 ALA A O 1
ATOM 777 N N . ALA A 1 108 ? -14.981 -4.972 26.836 1.00 93.69 108 ALA A N 1
ATOM 778 C CA . ALA A 1 108 ? -16.023 -4.220 27.541 1.00 93.69 108 ALA A CA 1
ATOM 779 C C . ALA A 1 108 ? -17.012 -5.159 28.258 1.00 93.69 108 ALA A C 1
ATOM 781 O O . ALA A 1 108 ? -17.284 -5.005 29.448 1.00 93.69 108 ALA A O 1
ATOM 782 N N . LYS A 1 109 ? -17.462 -6.224 27.575 1.00 93.81 109 LYS A N 1
ATOM 783 C CA . LYS A 1 109 ? -18.309 -7.262 28.188 1.00 93.81 109 LYS A CA 1
ATOM 784 C C . LYS A 1 109 ? -17.641 -7.938 29.387 1.00 93.81 109 LYS A C 1
ATOM 786 O O . LYS A 1 109 ? -18.310 -8.174 30.389 1.00 93.81 109 LYS A O 1
ATOM 791 N N . LYS A 1 110 ? -16.342 -8.254 29.297 1.00 94.56 110 LYS A N 1
ATOM 792 C CA . LYS A 1 110 ? -15.581 -8.846 30.413 1.00 94.56 110 LYS A CA 1
ATOM 793 C C . LYS A 1 110 ? -15.459 -7.887 31.600 1.00 94.56 110 LYS A C 1
ATOM 795 O O . LYS A 1 110 ? -15.485 -8.346 32.734 1.00 94.56 110 LYS A O 1
ATOM 800 N N . ALA A 1 111 ? -15.374 -6.583 31.344 1.00 94.25 111 ALA A N 1
ATOM 801 C CA . ALA A 1 111 ? -15.353 -5.541 32.369 1.00 94.25 111 ALA A CA 1
ATOM 802 C C . ALA A 1 111 ? -16.742 -5.227 32.968 1.00 94.25 111 ALA A C 1
ATOM 804 O O . ALA A 1 111 ? -16.855 -4.379 33.848 1.00 94.25 111 ALA A O 1
ATOM 805 N N . GLY A 1 112 ? -17.810 -5.893 32.511 1.00 94.44 112 GLY A N 1
ATOM 806 C CA . GLY A 1 112 ? -19.180 -5.641 32.967 1.00 94.44 112 GLY A CA 1
ATOM 807 C C . GLY A 1 112 ? -19.856 -4.435 32.305 1.00 94.44 112 GLY A C 1
ATOM 808 O O . GLY A 1 112 ? -20.985 -4.093 32.662 1.00 94.44 112 GLY A O 1
ATOM 809 N N . GLU A 1 113 ? -19.221 -3.807 31.312 1.00 92.12 113 GLU A N 1
ATOM 810 C CA . GLU A 1 113 ? -19.819 -2.714 30.552 1.00 92.12 113 GLU A CA 1
ATOM 811 C C . GLU A 1 113 ? -20.929 -3.242 29.634 1.00 92.12 113 GLU A C 1
ATOM 813 O O . GLU A 1 113 ? -20.736 -4.150 28.821 1.00 92.12 113 GLU A O 1
ATOM 818 N N . ARG A 1 114 ? -22.121 -2.643 29.734 1.00 88.12 114 ARG A N 1
ATOM 819 C CA . ARG A 1 114 ? -23.277 -2.992 28.885 1.00 88.12 114 ARG A CA 1
ATOM 820 C C . ARG A 1 114 ? -23.463 -2.066 27.687 1.00 88.12 114 ARG A C 1
ATOM 822 O O . ARG A 1 114 ? -24.346 -2.297 26.863 1.00 88.12 114 ARG A O 1
ATOM 829 N N . LYS A 1 115 ? -22.638 -1.026 27.578 1.00 90.44 115 LYS A N 1
ATOM 830 C CA . LYS A 1 115 ? -22.646 -0.093 26.454 1.00 90.44 115 LYS A CA 1
ATOM 831 C C . LYS A 1 115 ? -21.640 -0.568 25.411 1.00 90.44 115 LYS A C 1
ATOM 833 O O . LYS A 1 115 ? -20.494 -0.855 25.737 1.00 90.44 115 LYS A O 1
ATOM 838 N N . ARG A 1 116 ? -22.067 -0.656 24.150 1.00 88.56 116 ARG A N 1
ATOM 839 C CA . ARG A 1 116 ? -21.143 -0.958 23.051 1.00 88.56 116 ARG A CA 1
ATOM 840 C C . ARG A 1 116 ? -20.137 0.188 22.874 1.00 88.56 116 ARG A C 1
ATOM 842 O O . ARG A 1 116 ? -20.535 1.346 23.030 1.00 88.56 116 ARG A O 1
ATOM 849 N N . PRO A 1 117 ? -18.879 -0.107 22.498 1.00 89.38 117 PRO A N 1
ATOM 850 C CA . PRO A 1 117 ? -17.917 0.923 22.137 1.00 89.38 117 PRO A CA 1
ATOM 851 C C . PRO A 1 117 ? -18.470 1.813 21.021 1.00 89.38 117 PRO A C 1
ATOM 853 O O . PRO A 1 117 ? -19.200 1.344 20.143 1.00 89.38 117 PRO A O 1
ATOM 856 N N . VAL A 1 118 ? -18.119 3.095 21.039 1.00 90.50 118 VAL A N 1
ATOM 857 C CA . VAL A 1 118 ? -18.468 4.009 19.945 1.00 90.50 118 VAL A CA 1
ATOM 858 C C . VAL A 1 118 ? -17.730 3.563 18.681 1.00 90.50 118 VAL A C 1
ATOM 860 O O . VAL A 1 118 ? -16.536 3.261 18.733 1.00 90.50 118 VAL A O 1
ATOM 863 N N . ASN A 1 119 ? -18.450 3.478 17.560 1.00 91.12 119 ASN A N 1
ATOM 864 C CA . ASN A 1 119 ? -17.822 3.285 16.258 1.00 91.12 119 ASN A CA 1
ATOM 865 C C . ASN A 1 119 ? -17.212 4.623 15.809 1.00 91.12 119 ASN A C 1
ATOM 867 O O . ASN A 1 119 ? -17.937 5.595 15.615 1.00 91.12 119 ASN A O 1
ATOM 871 N N . ASN A 1 120 ? -15.892 4.648 15.646 1.00 94.75 120 ASN A N 1
ATOM 872 C CA . ASN A 1 120 ? -15.119 5.830 15.265 1.00 94.75 120 ASN A CA 1
ATOM 873 C C . ASN A 1 120 ? -14.724 5.831 13.784 1.00 94.75 120 ASN A C 1
ATOM 875 O O . ASN A 1 120 ? -13.990 6.720 13.363 1.00 94.75 120 ASN A O 1
ATOM 879 N N . GLN A 1 121 ? -15.170 4.855 12.994 1.00 95.31 121 GLN A N 1
ATOM 880 C CA . GLN A 1 121 ? -14.837 4.759 11.580 1.00 95.31 121 GLN A CA 1
ATOM 881 C C . GLN A 1 121 ? -16.093 4.838 10.713 1.00 95.31 121 GLN A C 1
ATOM 883 O O . GLN A 1 121 ? -17.042 4.069 10.880 1.00 95.31 121 GLN A O 1
ATOM 888 N N . LEU A 1 122 ? -16.059 5.748 9.742 1.00 94.44 122 LEU A N 1
ATOM 889 C CA . LEU A 1 122 ? -17.045 5.845 8.673 1.00 94.44 122 LEU A CA 1
ATOM 890 C C . LEU A 1 122 ? -16.342 5.668 7.328 1.00 94.44 122 LEU A C 1
ATOM 892 O O . LEU A 1 122 ? -15.417 6.414 7.021 1.00 94.44 122 LEU A O 1
ATOM 896 N N . ALA A 1 123 ? -16.791 4.707 6.522 1.00 93.12 123 ALA A N 1
ATOM 897 C CA . ALA A 1 123 ? -16.374 4.586 5.128 1.00 93.12 123 ALA A CA 1
ATOM 898 C C . ALA A 1 123 ? -17.427 5.187 4.207 1.00 93.12 123 ALA A C 1
ATOM 900 O O . ALA A 1 123 ? -18.607 4.846 4.288 1.00 93.12 123 ALA A O 1
ATOM 901 N N . LEU A 1 124 ? -16.970 6.027 3.292 1.00 93.31 124 LEU A N 1
ATOM 902 C CA . LEU A 1 124 ? -17.749 6.589 2.210 1.00 93.31 124 LEU A CA 1
ATOM 903 C C . LEU A 1 124 ? -17.186 6.058 0.887 1.00 93.31 124 LEU A C 1
ATOM 905 O O . LEU A 1 124 ? -15.975 6.070 0.656 1.00 93.31 124 LEU A O 1
ATOM 909 N N . TRP A 1 125 ? -18.076 5.570 0.029 1.00 90.81 125 TRP A N 1
ATOM 910 C CA . TRP A 1 125 ? -17.723 5.005 -1.269 1.00 90.81 125 TRP A CA 1
ATOM 911 C C . TRP A 1 125 ? -18.277 5.884 -2.380 1.00 90.81 125 TRP A C 1
ATOM 913 O O . TRP A 1 125 ? -19.484 6.118 -2.446 1.00 90.81 125 TRP A O 1
ATOM 923 N N . ASN A 1 126 ? -17.397 6.345 -3.267 1.00 86.00 126 ASN A N 1
ATOM 924 C CA . ASN A 1 126 ? -17.813 6.959 -4.516 1.00 86.00 126 ASN A CA 1
ATOM 925 C C . ASN A 1 126 ? -18.034 5.861 -5.565 1.00 86.00 126 ASN A C 1
ATOM 927 O O . ASN A 1 126 ? -17.128 5.091 -5.903 1.00 86.00 126 ASN A O 1
ATOM 931 N N . PHE A 1 127 ? -19.257 5.777 -6.071 1.00 81.75 127 PHE A N 1
ATOM 932 C CA . PHE A 1 127 ? -19.611 4.863 -7.148 1.00 81.75 127 PHE A CA 1
ATOM 933 C C . PHE A 1 127 ? -19.585 5.620 -8.476 1.00 81.75 127 PHE A C 1
ATOM 935 O O . PHE A 1 127 ? -20.032 6.770 -8.523 1.00 81.75 127 PHE A O 1
ATOM 942 N N . PRO A 1 128 ? -19.086 5.013 -9.567 1.00 71.44 128 PRO A N 1
ATOM 943 C CA . PRO A 1 128 ? -19.209 5.622 -10.882 1.00 71.44 128 PRO A CA 1
ATOM 944 C C . PRO A 1 128 ? -20.690 5.876 -11.181 1.00 71.44 128 PRO A C 1
ATOM 946 O O . PRO A 1 128 ? -21.551 5.033 -10.919 1.00 71.44 128 PRO A O 1
ATOM 949 N N . ALA A 1 129 ? -21.005 7.060 -11.703 1.00 67.88 129 ALA A N 1
ATOM 950 C CA . ALA A 1 129 ? -22.386 7.408 -12.002 1.00 67.88 129 ALA A CA 1
ATOM 951 C C . ALA A 1 129 ? -22.953 6.460 -13.074 1.00 67.88 129 ALA A C 1
ATOM 953 O O . ALA A 1 129 ? -22.327 6.257 -14.114 1.00 67.88 129 ALA A O 1
ATOM 954 N N . GLN A 1 130 ? -24.174 5.949 -12.864 1.00 61.06 130 GLN A N 1
ATOM 955 C CA . GLN A 1 130 ? -24.859 5.043 -13.806 1.00 61.06 130 GLN A CA 1
ATOM 956 C C . GLN A 1 130 ? -24.958 5.603 -15.235 1.00 61.06 130 GLN A C 1
ATOM 958 O O . GLN A 1 130 ? -25.067 4.844 -16.193 1.00 61.06 130 GLN A O 1
ATOM 963 N N . LYS A 1 131 ? -24.887 6.931 -15.399 1.00 60.16 131 LYS A N 1
ATOM 964 C CA . LYS A 1 131 ? -24.940 7.594 -16.709 1.00 60.16 131 LYS A CA 1
ATOM 965 C C . LYS A 1 131 ? -23.817 7.188 -17.674 1.00 60.16 131 LYS A C 1
ATOM 967 O O . LYS A 1 131 ? -23.982 7.408 -18.866 1.00 60.16 131 LYS A O 1
ATOM 972 N N . TYR A 1 132 ? -22.706 6.629 -17.187 1.00 55.28 132 TYR A N 1
ATOM 973 C CA . TYR A 1 132 ? -21.544 6.316 -18.025 1.00 55.28 132 TYR A CA 1
ATOM 974 C C . TYR A 1 132 ? -21.576 4.924 -18.673 1.00 55.28 132 TYR A C 1
ATOM 976 O O . TYR A 1 132 ? -20.795 4.687 -19.589 1.00 55.28 132 TYR A O 1
ATOM 984 N N . THR A 1 133 ? -22.496 4.035 -18.275 1.00 55.69 133 THR A N 1
ATOM 985 C CA . THR A 1 133 ? -22.629 2.707 -18.895 1.00 55.69 133 THR A CA 1
ATOM 986 C C . THR A 1 133 ? -24.094 2.296 -18.956 1.00 55.69 133 THR A C 1
ATOM 988 O O . THR A 1 133 ? -24.687 1.907 -17.951 1.00 55.69 133 THR A O 1
ATOM 991 N N . LYS A 1 134 ? -24.683 2.352 -20.152 1.00 57.28 134 LYS A N 1
ATOM 992 C CA . LYS A 1 134 ? -25.953 1.680 -20.443 1.00 57.28 134 LYS A CA 1
ATOM 993 C C . LYS A 1 134 ? -25.650 0.372 -21.157 1.00 57.28 134 LYS A C 1
ATOM 995 O O . LYS A 1 134 ? -24.855 0.354 -22.095 1.00 57.28 134 LYS A O 1
ATOM 1000 N N . PHE A 1 135 ? -26.285 -0.703 -20.707 1.00 60.94 135 PHE A N 1
ATOM 1001 C CA . PHE A 1 135 ? -26.289 -1.972 -21.420 1.00 60.94 135 PHE A CA 1
ATOM 1002 C C . PHE A 1 135 ? -27.582 -2.073 -22.215 1.00 60.94 135 PHE A C 1
ATOM 1004 O O . PHE A 1 135 ? -28.667 -1.800 -21.698 1.00 60.94 135 PHE A O 1
ATOM 1011 N N . THR A 1 136 ? -27.469 -2.456 -23.481 1.00 67.88 136 THR A N 1
ATOM 1012 C CA . THR A 1 136 ? -28.634 -2.889 -24.255 1.00 67.88 136 THR A CA 1
ATOM 1013 C C . THR A 1 136 ? -29.216 -4.166 -23.641 1.00 67.88 136 THR A C 1
ATOM 1015 O O . THR A 1 136 ? -28.548 -4.859 -22.871 1.00 67.88 136 THR A O 1
ATOM 1018 N N . SER A 1 137 ? -30.443 -4.536 -24.011 1.00 68.31 137 SER A N 1
ATOM 1019 C CA . SER A 1 137 ? -31.032 -5.831 -23.627 1.00 68.31 137 SER A CA 1
ATOM 1020 C C . SER A 1 137 ? -30.202 -7.042 -24.087 1.00 68.31 137 SER A C 1
ATOM 1022 O O . SER A 1 137 ? -30.385 -8.135 -23.563 1.00 68.31 137 SER A O 1
ATOM 1024 N N . ALA A 1 138 ? -29.266 -6.843 -25.022 1.00 74.69 138 ALA A N 1
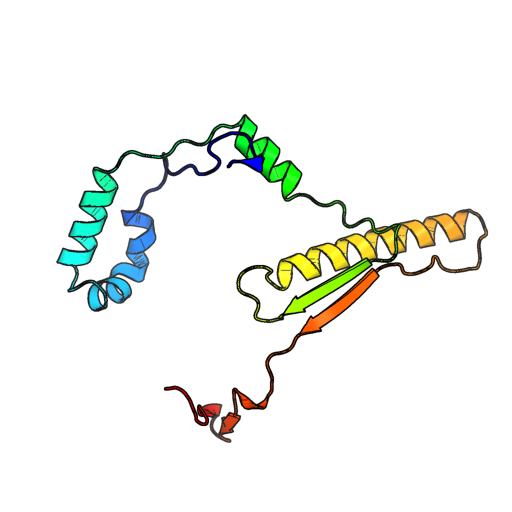ATOM 1025 C CA . ALA A 1 138 ? -28.295 -7.830 -25.484 1.00 74.69 138 ALA A CA 1
ATOM 1026 C C . ALA A 1 138 ? -26.952 -7.801 -24.714 1.00 74.69 138 ALA A C 1
ATOM 1028 O O . ALA A 1 138 ? -26.025 -8.515 -25.084 1.00 74.69 138 ALA A O 1
ATOM 1029 N N . GLY A 1 139 ? -26.812 -6.976 -23.668 1.00 59.91 139 GLY A N 1
ATOM 1030 C CA . GLY A 1 139 ? -25.609 -6.909 -22.826 1.00 59.91 139 GLY A CA 1
ATOM 1031 C C . GLY A 1 139 ? -24.441 -6.103 -23.409 1.00 59.91 139 GLY A C 1
ATOM 1032 O O . GLY A 1 139 ? -23.358 -6.095 -22.831 1.00 59.91 139 GLY A O 1
ATOM 1033 N N . VAL A 1 140 ? -24.641 -5.400 -24.527 1.00 68.00 140 VAL A N 1
ATOM 1034 C CA . VAL A 1 140 ? -23.601 -4.562 -25.151 1.00 68.00 140 VAL A CA 1
ATOM 1035 C C . VAL A 1 140 ? -23.584 -3.184 -24.492 1.00 68.00 140 VAL A C 1
ATOM 1037 O O . VAL A 1 140 ? -24.646 -2.566 -24.360 1.00 68.00 140 VAL A O 1
ATOM 1040 N N . SER A 1 141 ? -22.404 -2.707 -24.085 1.00 54.47 141 SER A N 1
ATOM 1041 C CA . SER A 1 141 ? -22.215 -1.364 -23.534 1.00 54.47 141 SER A CA 1
ATOM 1042 C C . SER A 1 141 ? -22.281 -0.305 -24.637 1.00 54.47 141 SER A C 1
ATOM 1044 O O . SER A 1 141 ? -21.632 -0.422 -25.674 1.00 54.47 141 SER A O 1
ATOM 1046 N N . THR A 1 142 ? -23.053 0.755 -24.412 1.00 55.06 142 THR A N 1
ATOM 1047 C CA . THR A 1 142 ? -23.098 1.923 -25.304 1.00 55.06 142 THR A CA 1
ATOM 1048 C C . THR A 1 142 ? -22.523 3.141 -24.582 1.00 55.06 142 THR A C 1
ATOM 1050 O O . THR A 1 142 ? -23.051 3.527 -23.535 1.00 55.06 142 THR A O 1
ATOM 1053 N N . CYS A 1 143 ? -21.471 3.757 -25.135 1.00 46.59 143 CYS A N 1
ATOM 1054 C CA . CYS A 1 143 ? -21.027 5.097 -24.735 1.00 46.59 143 CYS A CA 1
ATOM 1055 C C . CYS A 1 143 ? -22.084 6.129 -25.149 1.00 46.59 143 CYS A C 1
ATOM 1057 O O . CYS A 1 143 ? -22.590 6.069 -26.267 1.00 46.59 143 CYS A O 1
ATOM 1059 N N . GLN A 1 144 ? -22.399 7.087 -24.276 1.00 48.31 144 GLN A N 1
ATOM 1060 C CA . GLN A 1 144 ? -23.252 8.226 -24.618 1.00 48.31 144 GLN A CA 1
ATOM 1061 C C . GLN A 1 144 ? -22.448 9.525 -24.426 1.00 48.31 144 GLN A C 1
ATOM 1063 O O . GLN A 1 144 ? -21.963 9.766 -23.325 1.00 48.31 144 GLN A O 1
ATOM 1068 N N . GLU A 1 145 ? -22.265 10.257 -25.539 1.00 47.19 145 GLU A N 1
ATOM 1069 C CA . GLU A 1 145 ? -21.764 11.639 -25.767 1.00 47.19 145 GLU A CA 1
ATOM 1070 C C . GLU A 1 145 ? -21.158 12.357 -24.537 1.00 47.19 145 GLU A C 1
ATOM 1072 O O . GLU A 1 145 ? -21.818 12.542 -23.520 1.00 47.19 145 GLU A O 1
ATOM 1077 N N . VAL A 1 146 ? -19.890 12.797 -24.518 1.00 40.1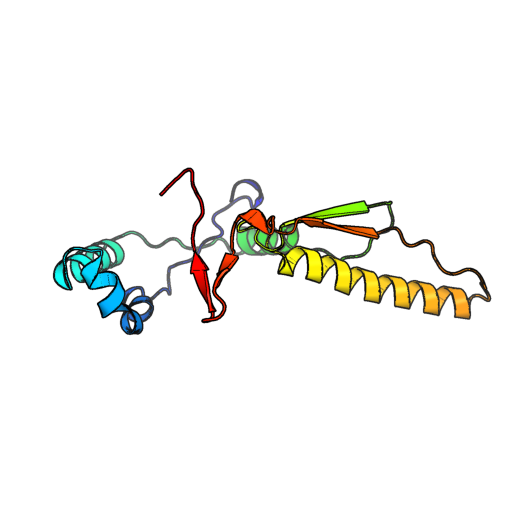6 146 VAL A N 1
ATOM 1078 C CA . VAL A 1 146 ? -19.323 13.928 -25.297 1.00 40.16 146 VAL A CA 1
ATOM 1079 C C . VAL A 1 146 ? -17.814 13.752 -25.601 1.00 40.16 146 VAL A C 1
ATOM 1081 O O . VAL A 1 146 ? -17.204 14.623 -26.202 1.00 40.16 146 VAL A O 1
ATOM 1084 N N . HIS A 1 147 ? -17.181 12.630 -25.258 1.00 41.50 147 HIS A N 1
ATOM 1085 C CA . HIS A 1 147 ? -15.789 12.373 -25.658 1.00 41.50 147 HIS A CA 1
ATOM 1086 C C . HIS A 1 147 ? -15.612 10.902 -26.043 1.00 41.50 147 HIS A C 1
ATOM 1088 O O . HIS A 1 147 ? -15.402 10.047 -25.181 1.00 41.50 147 HIS A O 1
ATOM 1094 N N . CYS A 1 148 ? -15.737 10.630 -27.341 1.00 39.91 148 CYS A N 1
ATOM 1095 C CA . CYS A 1 148 ? -14.967 9.589 -28.010 1.00 39.91 148 CYS A CA 1
ATOM 1096 C C . CYS A 1 148 ? -13.834 10.281 -28.765 1.00 39.91 148 CYS A C 1
ATOM 1098 O O . CYS A 1 148 ? -14.109 11.366 -29.328 1.00 39.91 148 CYS A O 1
#

Foldseek 3Di:
DVQLVWFQDFCPPPDPCVVCVVVLVVVQVVQVHNVSVVVVSVVVVPDDTDHTDPSSNVSVCVVLDDQLADPAQDEAEDECPDPPCHPVNVVVSVVSNVVVQVVVQVVCVVVVHPDRDDDRYHYDYDYDDPLQWDADPVRDTDGDDDDD

Secondary structure (DSSP, 8-state):
-TTTTS-----TT--HHHHHHTTHHHHHHHTTSHHHHHHHHHHHHHSPPP---HHHHHHHHHHH-------S-EEEEEETT-SSS-HHHHHHHHHHHHHHHHHHHHHHHHTT--SPPPP-EEEEEEPPPGGG-EEPTTS-EE--SS--

Radius of gyration: 24.05 Å; chains: 1; bounding box: 53×29×68 Å

Sequence (148 aa):
ELQAGGAVFDNTATDYSARVAEEQFAWSSALSGVSGTQGLLSVLAASPRAKADPAAVAKMKALASHSGKVEIPTILFTGTADPVTVAGNQQSVLDKYAAYYAEKWAAAKKAGERKRPVNNQLALWNFPAQKYTKFTSAGVSTCQEVHC

pLDDT: mean 86.28, std 13.17, range [39.91, 96.19]